Protein AF-A0A7U9STJ3-F1 (afdb_monomer_lite)

pLDDT: mean 93.83, std 9.89, range [47.12, 98.5]

Structure (mmCIF, N/CA/C/O backbone):
data_AF-A0A7U9STJ3-F1
#
_entry.id   AF-A0A7U9STJ3-F1
#
loop_
_atom_site.group_PDB
_atom_site.id
_atom_site.type_symbol
_atom_site.label_atom_id
_atom_site.label_alt_id
_atom_site.label_comp_id
_atom_site.label_asym_id
_atom_site.label_entity_id
_atom_site.label_seq_id
_atom_site.pdbx_PDB_ins_code
_atom_site.Cartn_x
_atom_site.Cartn_y
_atom_site.Cartn_z
_atom_site.occupancy
_atom_site.B_iso_or_equiv
_atom_site.auth_seq_id
_atom_site.auth_comp_id
_atom_site.auth_asym_id
_atom_site.auth_atom_id
_atom_site.pdbx_PDB_model_num
ATOM 1 N N . MET A 1 1 ? 9.019 -7.549 -2.697 1.00 93.44 1 MET A N 1
ATOM 2 C CA . MET A 1 1 ? 7.962 -7.313 -1.671 1.00 93.44 1 MET A CA 1
ATOM 3 C C . MET A 1 1 ? 6.851 -6.489 -2.293 1.00 93.44 1 MET A C 1
ATOM 5 O O . MET A 1 1 ? 7.166 -5.496 -2.934 1.00 93.44 1 MET A O 1
ATOM 9 N N . GLN A 1 2 ? 5.587 -6.867 -2.093 1.00 98.06 2 GLN A N 1
ATOM 10 C CA . GLN A 1 2 ? 4.448 -6.117 -2.635 1.00 98.06 2 GLN A CA 1
ATOM 11 C C . GLN A 1 2 ? 4.338 -4.705 -2.047 1.00 98.06 2 GLN A C 1
ATOM 13 O O . GLN A 1 2 ? 4.651 -4.498 -0.870 1.00 98.06 2 GLN A O 1
ATOM 18 N N . VAL A 1 3 ? 3.859 -3.752 -2.847 1.00 98.44 3 VAL A N 1
ATOM 19 C CA . VAL A 1 3 ? 3.653 -2.352 -2.444 1.00 98.44 3 VAL A CA 1
ATOM 20 C C . VAL A 1 3 ? 2.767 -2.244 -1.199 1.00 98.44 3 VAL A C 1
ATOM 22 O O . VAL A 1 3 ? 3.129 -1.531 -0.264 1.00 98.44 3 VAL A O 1
ATOM 25 N N . LEU A 1 4 ? 1.678 -3.018 -1.115 1.00 98.12 4 LEU A N 1
ATOM 26 C CA . LEU A 1 4 ? 0.810 -3.037 0.071 1.00 98.12 4 LEU A CA 1
ATOM 27 C C . LEU A 1 4 ? 1.570 -3.429 1.346 1.00 98.12 4 LEU A C 1
ATOM 29 O O . LEU A 1 4 ? 1.455 -2.777 2.383 1.00 98.12 4 LEU A O 1
ATOM 33 N N . ASN A 1 5 ? 2.395 -4.472 1.267 1.00 97.88 5 ASN A N 1
ATOM 34 C CA . ASN A 1 5 ? 3.193 -4.923 2.407 1.00 97.88 5 ASN A CA 1
ATOM 35 C C . ASN A 1 5 ? 4.277 -3.898 2.776 1.00 97.88 5 ASN A C 1
ATOM 37 O O . ASN A 1 5 ? 4.570 -3.699 3.956 1.00 97.88 5 ASN A O 1
ATOM 41 N N . ARG A 1 6 ? 4.833 -3.187 1.786 1.00 97.94 6 ARG A N 1
ATOM 42 C CA . ARG A 1 6 ? 5.771 -2.085 2.030 1.00 97.94 6 ARG A CA 1
ATOM 43 C C . ARG A 1 6 ? 5.099 -0.926 2.771 1.00 97.94 6 ARG A C 1
ATOM 45 O O . ARG A 1 6 ? 5.714 -0.414 3.706 1.00 97.94 6 ARG A O 1
ATOM 52 N N . LEU A 1 7 ? 3.881 -0.540 2.376 1.00 97.88 7 LEU A N 1
ATOM 53 C CA . LEU A 1 7 ? 3.097 0.509 3.037 1.00 97.88 7 LEU A CA 1
ATOM 54 C C . LEU A 1 7 ? 2.830 0.153 4.501 1.00 97.88 7 LEU A C 1
ATOM 56 O O . LEU A 1 7 ? 3.172 0.927 5.391 1.00 97.88 7 LEU A O 1
ATOM 60 N N . LYS A 1 8 ? 2.296 -1.049 4.762 1.00 96.88 8 LYS A N 1
ATOM 61 C CA . LYS A 1 8 ? 2.035 -1.529 6.130 1.00 96.88 8 LYS A CA 1
ATOM 62 C C . LYS A 1 8 ? 3.292 -1.463 6.995 1.00 96.88 8 LYS A C 1
ATOM 64 O O . LYS A 1 8 ? 3.232 -0.999 8.129 1.00 96.88 8 LYS A O 1
ATOM 69 N N . MET A 1 9 ? 4.447 -1.822 6.435 1.00 96.31 9 MET A N 1
ATOM 70 C CA . MET A 1 9 ? 5.724 -1.711 7.137 1.00 96.31 9 MET A CA 1
ATOM 71 C C . MET A 1 9 ? 6.133 -0.255 7.426 1.00 96.31 9 MET A C 1
ATOM 73 O O . MET A 1 9 ? 6.700 0.003 8.484 1.00 96.31 9 MET A O 1
ATOM 77 N N . GLN A 1 10 ? 5.854 0.705 6.534 1.00 94.50 10 GLN A N 1
ATOM 78 C CA . GLN A 1 10 ? 6.098 2.134 6.803 1.00 94.50 10 GLN A CA 1
ATOM 79 C C . GLN A 1 10 ? 5.183 2.693 7.895 1.00 94.50 10 GLN A C 1
ATOM 81 O O . GLN A 1 10 ? 5.619 3.521 8.687 1.00 94.50 10 GLN A O 1
ATOM 86 N N . LEU A 1 11 ? 3.964 2.171 7.997 1.00 95.50 11 LEU A N 1
ATOM 87 C CA . LEU 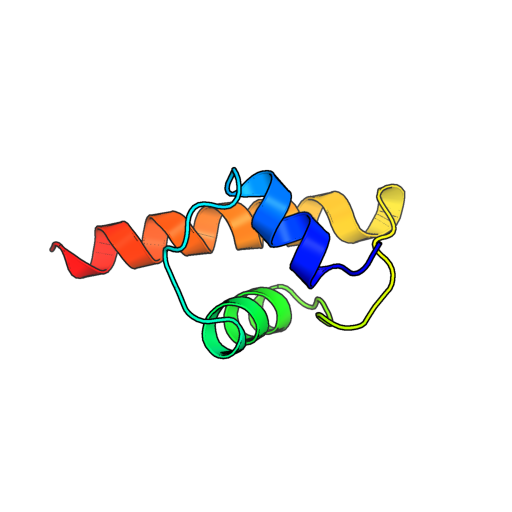A 1 11 ? 3.009 2.481 9.061 1.00 95.50 11 LEU A CA 1
ATOM 88 C C . LEU A 1 11 ? 3.285 1.689 10.356 1.00 95.50 11 LEU A C 1
ATOM 90 O O . LEU A 1 11 ? 2.412 1.552 11.209 1.00 95.50 11 LEU A O 1
ATOM 94 N N . SER A 1 12 ? 4.493 1.129 10.512 1.00 92.62 12 SER A N 1
ATOM 95 C CA . SER A 1 12 ? 4.899 0.301 11.660 1.00 92.62 12 SER A CA 1
ATOM 96 C C . SER A 1 12 ? 3.975 -0.896 11.934 1.00 92.62 12 SER A C 1
ATOM 98 O O . SER A 1 12 ? 3.859 -1.349 13.070 1.00 92.62 12 SER A O 1
ATOM 100 N N . ASN A 1 13 ? 3.302 -1.406 10.897 1.00 83.62 13 ASN A N 1
ATOM 101 C CA . ASN A 1 13 ? 2.255 -2.430 10.960 1.00 83.62 13 ASN A CA 1
ATOM 102 C C . ASN A 1 13 ? 1.087 -2.085 11.901 1.00 83.62 13 ASN A C 1
ATOM 104 O O . ASN A 1 13 ? 0.338 -2.976 12.307 1.00 83.62 13 ASN A O 1
ATOM 108 N N . GLN A 1 14 ? 0.903 -0.803 12.233 1.00 86.25 14 GLN A N 1
ATOM 109 C CA . GLN A 1 14 ? -0.299 -0.355 12.919 1.00 86.25 14 GLN A CA 1
ATOM 110 C C . GLN A 1 14 ? -1.495 -0.484 11.975 1.00 86.25 14 GLN A C 1
ATOM 112 O O . GLN A 1 14 ? -1.422 -0.198 10.776 1.00 86.25 14 GLN A O 1
ATOM 117 N N . LYS A 1 15 ? -2.612 -0.964 12.516 1.00 87.56 15 LYS A N 1
ATOM 118 C CA . LYS A 1 15 ? -3.817 -1.240 11.739 1.00 87.56 15 LYS A CA 1
ATOM 119 C C . LYS A 1 15 ? -4.798 -0.078 11.872 1.00 87.56 15 LYS A C 1
ATOM 121 O O . LYS A 1 15 ? -5.756 -0.168 12.629 1.00 87.56 15 LYS A O 1
ATOM 126 N N . TYR A 1 16 ? -4.523 1.007 11.151 1.00 91.19 16 TYR A N 1
ATOM 127 C CA . TYR A 1 16 ? -5.416 2.166 11.064 1.00 91.19 16 TYR A CA 1
ATOM 128 C C . TYR A 1 16 ? -6.664 1.863 10.230 1.00 91.19 16 TYR A C 1
ATOM 130 O O . TYR A 1 16 ?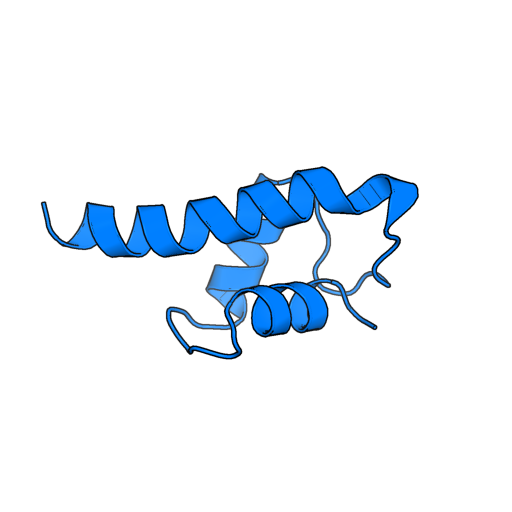 -7.766 2.253 10.600 1.00 91.19 16 TYR A O 1
ATOM 138 N N . PHE A 1 17 ? -6.490 1.118 9.135 1.00 94.81 17 PHE A N 1
ATOM 139 C CA . PHE A 1 17 ? -7.549 0.791 8.184 1.00 94.81 17 PHE A CA 1
ATOM 140 C C . PHE A 1 17 ? -7.503 -0.677 7.734 1.00 94.81 17 PHE A C 1
ATOM 142 O O . PHE A 1 17 ? -6.598 -1.445 8.086 1.00 94.81 17 PHE A O 1
ATOM 149 N N . THR A 1 18 ? -8.517 -1.075 6.966 1.00 96.62 18 THR A N 1
ATOM 150 C CA . THR A 1 18 ? -8.563 -2.360 6.256 1.00 96.62 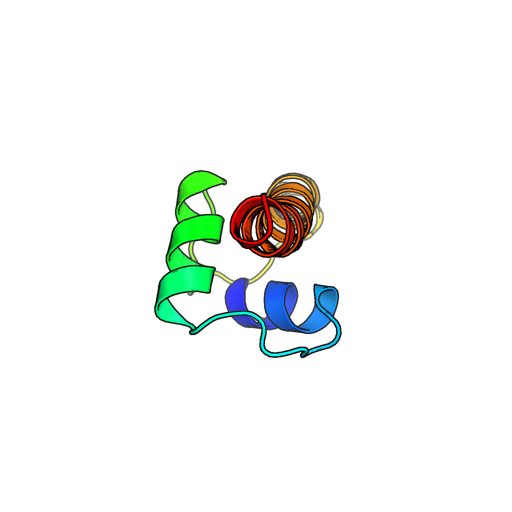18 THR A CA 1
ATOM 151 C C . THR A 1 18 ? -7.649 -2.359 5.027 1.00 96.62 18 THR A C 1
ATOM 153 O O . THR A 1 18 ? -7.232 -1.309 4.541 1.00 96.62 18 THR A O 1
ATOM 156 N N . ASP A 1 19 ? -7.353 -3.545 4.490 1.00 97.00 19 ASP A N 1
ATOM 157 C CA . ASP A 1 19 ? -6.543 -3.675 3.273 1.00 97.00 19 ASP A CA 1
ATOM 158 C C . ASP A 1 19 ? -7.202 -3.006 2.063 1.00 97.00 19 ASP A C 1
ATOM 160 O O . ASP A 1 19 ? -6.508 -2.361 1.286 1.00 97.00 19 ASP A O 1
ATOM 164 N N . GLU A 1 20 ? -8.527 -3.088 1.937 1.00 97.56 20 GLU A N 1
ATOM 165 C CA . GLU A 1 20 ? -9.292 -2.418 0.875 1.00 97.56 20 GLU A CA 1
ATOM 166 C C . GLU A 1 20 ? -9.099 -0.897 0.913 1.00 97.56 20 GLU A C 1
ATOM 168 O O . GLU A 1 20 ? -8.854 -0.266 -0.112 1.00 97.56 20 GLU A O 1
ATOM 173 N N . GLN A 1 21 ? -9.118 -0.311 2.109 1.00 97.19 21 GLN A N 1
ATOM 174 C CA . GLN A 1 21 ? -8.872 1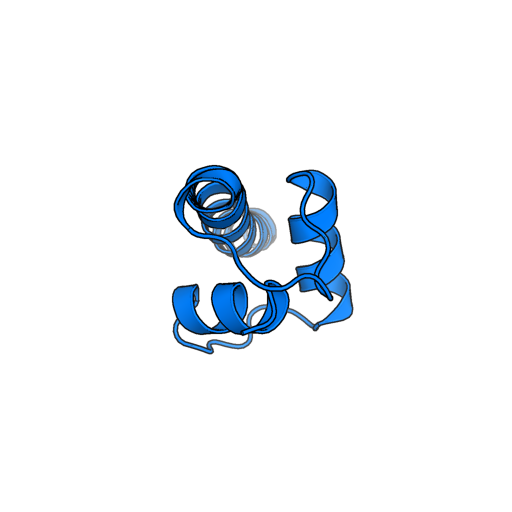.118 2.296 1.00 97.19 21 GLN A CA 1
ATOM 175 C C . GLN A 1 21 ? -7.409 1.489 2.022 1.00 97.19 21 GLN A C 1
ATOM 177 O O . GLN A 1 21 ? -7.146 2.493 1.369 1.00 97.19 21 GLN A O 1
ATOM 182 N N . TYR A 1 22 ? -6.440 0.670 2.441 1.00 97.81 22 TYR A N 1
ATOM 183 C CA . TYR A 1 22 ? -5.040 0.890 2.061 1.00 97.81 22 TYR A CA 1
ATOM 184 C C . TYR A 1 22 ? -4.824 0.814 0.544 1.00 97.81 22 TYR A C 1
ATOM 186 O O . TYR A 1 22 ? -4.039 1.588 -0.000 1.00 97.81 22 TYR A O 1
ATOM 194 N N . ILE A 1 23 ? -5.527 -0.084 -0.151 1.00 98.31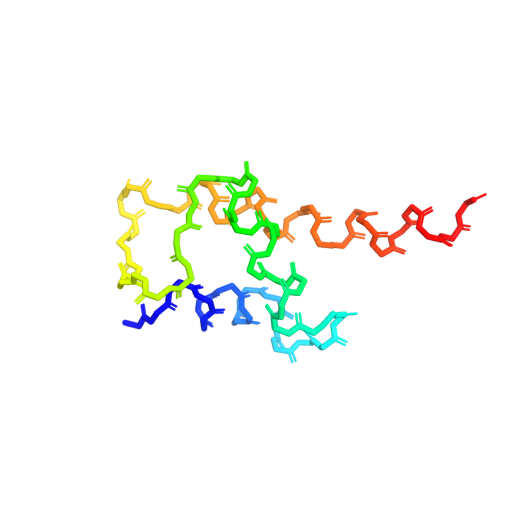 23 ILE A N 1
ATOM 195 C CA . ILE A 1 23 ? -5.503 -0.183 -1.617 1.00 98.31 23 ILE A CA 1
ATOM 196 C C . ILE A 1 23 ? -6.072 1.087 -2.259 1.00 98.31 23 ILE A C 1
ATOM 198 O O . ILE A 1 23 ? -5.518 1.554 -3.256 1.00 98.31 23 ILE A O 1
ATOM 202 N N . GLN A 1 24 ? -7.120 1.675 -1.680 1.00 98.12 24 GLN A N 1
ATOM 203 C CA . GLN A 1 24 ? -7.680 2.940 -2.151 1.00 98.12 24 GLN A CA 1
ATOM 204 C C . GLN A 1 24 ? -6.644 4.075 -2.087 1.00 98.12 24 GLN A C 1
ATOM 206 O O . GLN A 1 24 ? -6.357 4.680 -3.119 1.00 98.12 24 GLN A O 1
ATOM 211 N N . PHE A 1 25 ? -5.994 4.288 -0.936 1.00 97.81 25 PHE A N 1
ATOM 212 C CA . PHE A 1 25 ? -4.954 5.322 -0.799 1.00 97.81 25 PHE A CA 1
ATOM 213 C C . PHE A 1 25 ? -3.765 5.108 -1.750 1.00 97.81 25 PHE A C 1
ATOM 215 O O . PHE A 1 25 ? -3.187 6.060 -2.278 1.00 97.81 25 PHE A O 1
ATOM 222 N N . LEU A 1 26 ? -3.383 3.849 -1.993 1.00 98.44 26 LEU A N 1
ATOM 223 C CA . LEU A 1 26 ? -2.343 3.519 -2.971 1.00 98.44 26 LEU A CA 1
ATOM 224 C C . LEU A 1 26 ? -2.781 3.887 -4.392 1.00 98.44 26 LEU A C 1
ATOM 226 O O . LEU A 1 26 ? -2.007 4.494 -5.131 1.00 98.44 26 LEU A O 1
ATOM 230 N N . THR A 1 27 ? -4.025 3.573 -4.751 1.00 98.19 27 THR A N 1
ATOM 231 C CA . THR A 1 27 ? -4.590 3.878 -6.072 1.00 98.19 27 THR A CA 1
ATOM 232 C C . THR A 1 27 ? -4.632 5.387 -6.319 1.00 98.19 27 THR A C 1
ATOM 234 O O . THR A 1 27 ? -4.219 5.840 -7.385 1.00 98.19 27 THR A O 1
ATOM 237 N N . GLU A 1 28 ? -5.032 6.175 -5.318 1.00 97.56 28 GLU A N 1
ATOM 238 C CA . GLU A 1 28 ? -5.032 7.648 -5.358 1.00 97.56 28 GLU A CA 1
ATOM 239 C C . GLU A 1 28 ? -3.628 8.230 -5.591 1.00 97.56 28 GLU A C 1
ATOM 241 O O . GLU A 1 28 ? -3.467 9.249 -6.261 1.00 97.56 28 GLU A O 1
ATOM 246 N N . ASN A 1 29 ? -2.595 7.525 -5.128 1.00 97.69 29 ASN A N 1
ATOM 247 C CA . ASN A 1 29 ? -1.191 7.877 -5.329 1.00 97.69 29 ASN A CA 1
ATOM 248 C C . ASN A 1 29 ? -0.541 7.206 -6.551 1.00 97.69 29 ASN A C 1
ATOM 250 O O . ASN A 1 29 ? 0.682 7.261 -6.713 1.00 97.69 29 ASN A O 1
ATOM 254 N N . ASN A 1 30 ? -1.339 6.629 -7.455 1.00 97.94 30 ASN A N 1
ATOM 255 C CA . ASN A 1 30 ? -0.887 5.941 -8.669 1.00 97.94 30 ASN A CA 1
ATOM 256 C C . ASN A 1 30 ? 0.003 4.715 -8.392 1.00 97.94 30 ASN A C 1
ATOM 258 O O . ASN A 1 30 ? 0.979 4.469 -9.105 1.00 97.94 30 ASN A O 1
ATOM 262 N N . LEU A 1 31 ? -0.323 3.945 -7.353 1.00 98.25 31 LEU A N 1
ATOM 263 C CA . LEU A 1 31 ? 0.344 2.696 -7.001 1.00 98.25 31 LEU A CA 1
ATOM 264 C C . LEU A 1 31 ? -0.634 1.519 -7.029 1.00 98.25 31 LEU A C 1
ATOM 266 O O . LEU A 1 31 ? -1.724 1.578 -6.468 1.00 98.25 31 LEU A O 1
ATOM 270 N N . SER A 1 32 ? -0.202 0.406 -7.621 1.00 98.12 32 SER A N 1
ATOM 271 C CA . SER A 1 32 ? -0.901 -0.875 -7.524 1.00 98.12 32 SER A CA 1
ATOM 272 C C . SER A 1 32 ? -0.392 -1.649 -6.310 1.00 98.12 32 SER A C 1
ATOM 274 O O . SER A 1 32 ? 0.808 -1.845 -6.119 1.00 98.12 32 SER A O 1
ATOM 276 N N . ALA A 1 33 ? -1.318 -2.116 -5.477 1.00 97.69 33 ALA A N 1
ATOM 277 C CA . ALA A 1 33 ? -1.011 -2.871 -4.266 1.00 97.69 33 ALA A CA 1
ATOM 278 C C . ALA A 1 33 ? -0.311 -4.215 -4.530 1.00 97.69 33 ALA A C 1
ATOM 280 O O . ALA A 1 33 ? 0.461 -4.677 -3.683 1.00 97.69 33 ALA A O 1
ATOM 281 N N . ALA A 1 34 ? -0.588 -4.830 -5.685 1.00 98.00 34 ALA A N 1
ATOM 282 C CA . ALA A 1 34 ? -0.067 -6.137 -6.072 1.00 98.00 34 ALA A CA 1
ATOM 283 C C . ALA A 1 34 ? 1.345 -6.068 -6.675 1.00 98.00 34 ALA A C 1
ATOM 285 O O . ALA A 1 34 ? 2.028 -7.095 -6.716 1.00 98.00 34 ALA A O 1
ATOM 286 N N . ASP A 1 35 ? 1.785 -4.882 -7.102 1.00 98.38 35 ASP A N 1
ATOM 287 C CA . ASP A 1 35 ? 3.077 -4.692 -7.754 1.00 98.38 35 ASP A CA 1
ATOM 288 C C . ASP A 1 35 ? 4.232 -4.935 -6.782 1.00 98.38 35 ASP A C 1
ATOM 290 O O . ASP A 1 35 ? 4.131 -4.724 -5.568 1.00 98.38 35 ASP A O 1
ATOM 294 N N . GLU A 1 36 ? 5.374 -5.351 -7.323 1.00 98.44 36 GLU A N 1
ATOM 295 C CA . GLU A 1 36 ? 6.607 -5.417 -6.555 1.00 98.44 36 GLU A CA 1
ATOM 296 C C . GLU A 1 36 ? 7.193 -4.014 -6.353 1.00 98.44 36 GLU A C 1
ATOM 298 O O . GLU A 1 36 ? 7.433 -3.269 -7.301 1.00 98.44 36 GLU A O 1
ATOM 303 N N . TYR A 1 37 ? 7.448 -3.656 -5.094 1.00 98.25 37 TYR A N 1
ATOM 304 C CA . TYR A 1 37 ? 7.947 -2.337 -4.735 1.00 98.25 37 TYR A CA 1
ATOM 305 C C . TYR A 1 37 ? 9.328 -2.056 -5.343 1.00 98.25 37 TYR A C 1
ATOM 307 O O . TYR A 1 37 ? 10.331 -2.679 -4.982 1.00 98.25 37 TYR A O 1
ATOM 315 N N . ASN A 1 38 ? 9.389 -1.029 -6.190 1.00 98.25 38 ASN A N 1
ATOM 316 C CA . ASN A 1 38 ? 10.605 -0.510 -6.798 1.00 98.25 38 ASN A CA 1
ATOM 317 C C . ASN A 1 38 ? 10.974 0.849 -6.176 1.00 98.25 38 ASN A C 1
ATOM 319 O O . ASN A 1 38 ? 10.356 1.872 -6.461 1.00 98.25 38 ASN A O 1
ATOM 323 N N . LYS A 1 39 ? 12.006 0.881 -5.323 1.00 96.81 39 LYS A N 1
ATOM 324 C CA . LYS A 1 39 ? 12.387 2.099 -4.581 1.00 96.81 39 LYS A CA 1
ATOM 325 C C . LYS A 1 39 ? 12.687 3.317 -5.481 1.00 96.81 39 LYS A C 1
ATOM 327 O O . LYS A 1 39 ? 12.148 4.378 -5.173 1.00 96.81 39 LYS A O 1
ATOM 332 N N . PRO A 1 40 ? 13.497 3.219 -6.555 1.00 98.06 40 PRO A N 1
ATOM 333 C CA . PRO A 1 40 ? 13.807 4.372 -7.407 1.00 98.06 40 PRO A CA 1
ATOM 334 C C . PRO A 1 40 ? 12.588 5.084 -8.002 1.00 98.06 40 PRO A C 1
ATOM 336 O O . PRO A 1 40 ? 12.622 6.300 -8.170 1.00 98.06 40 PRO A O 1
ATOM 339 N N . THR A 1 41 ? 11.525 4.340 -8.311 1.00 97.75 41 THR A N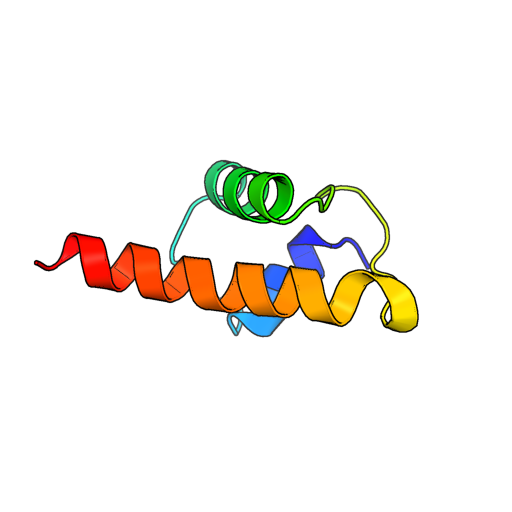 1
ATOM 340 C CA . THR A 1 41 ? 10.347 4.875 -9.010 1.00 97.75 41 THR A CA 1
ATOM 341 C C . THR A 1 41 ? 9.168 5.144 -8.075 1.00 97.75 41 THR A C 1
ATOM 343 O O . THR A 1 41 ? 8.490 6.150 -8.242 1.00 97.75 41 THR A O 1
ATOM 346 N N . MET A 1 42 ? 8.967 4.314 -7.045 1.00 98.50 42 MET A N 1
ATOM 347 C CA . MET A 1 42 ? 7.744 4.317 -6.227 1.00 98.50 42 MET A CA 1
ATOM 348 C C . MET A 1 42 ? 7.896 4.998 -4.861 1.00 98.50 42 MET A C 1
ATOM 350 O O . MET A 1 42 ? 6.901 5.244 -4.183 1.00 98.50 42 MET A O 1
ATOM 354 N N . GLN A 1 43 ? 9.121 5.303 -4.409 1.00 97.88 43 GLN A N 1
ATOM 355 C CA . GLN A 1 43 ? 9.343 5.769 -3.032 1.00 97.88 43 GLN A CA 1
ATOM 356 C C . GLN A 1 43 ? 8.572 7.052 -2.692 1.00 97.88 43 GLN A C 1
ATOM 358 O O . GLN A 1 43 ? 8.081 7.176 -1.575 1.00 97.88 43 GLN A O 1
ATOM 363 N N . LYS A 1 44 ? 8.477 8.008 -3.623 1.00 98.06 44 LYS A N 1
ATOM 364 C CA . LYS A 1 44 ? 7.797 9.288 -3.367 1.00 98.06 44 LYS A CA 1
ATOM 365 C C . LYS A 1 44 ? 6.287 9.109 -3.222 1.00 98.06 44 LYS A C 1
ATOM 367 O O . LYS A 1 44 ? 5.728 9.571 -2.239 1.00 98.06 44 LYS A O 1
ATOM 372 N N . GLN A 1 45 ? 5.669 8.394 -4.159 1.00 98.31 45 GLN A N 1
ATOM 373 C CA . GLN A 1 45 ? 4.236 8.087 -4.129 1.00 98.31 45 GLN A CA 1
ATOM 374 C C . GLN A 1 45 ? 3.868 7.328 -2.854 1.00 98.31 45 GLN A C 1
ATOM 376 O O . GLN A 1 45 ? 2.912 7.676 -2.177 1.00 98.31 45 GLN A O 1
ATOM 381 N N . LEU A 1 46 ? 4.693 6.350 -2.468 1.00 98.06 46 LEU A N 1
ATOM 382 C CA . LEU A 1 46 ? 4.430 5.564 -1.271 1.00 98.06 46 LEU A CA 1
ATOM 383 C C . LEU A 1 46 ? 4.543 6.394 0.018 1.00 98.06 46 LEU A C 1
ATOM 385 O O . LEU A 1 46 ? 3.797 6.162 0.964 1.00 98.06 46 LEU A O 1
ATOM 389 N N . LEU A 1 47 ? 5.463 7.366 0.061 1.00 97.75 47 LEU A N 1
ATOM 390 C CA . LEU A 1 47 ? 5.563 8.301 1.183 1.00 97.75 47 LEU A CA 1
ATOM 391 C C . LEU A 1 47 ? 4.329 9.201 1.288 1.00 97.75 47 LEU A C 1
ATOM 393 O O . LEU A 1 47 ? 3.887 9.435 2.406 1.00 97.75 47 LEU A O 1
ATOM 397 N N . PHE A 1 48 ? 3.770 9.664 0.166 1.00 97.88 48 PHE A N 1
ATOM 398 C CA . PHE A 1 48 ? 2.512 10.416 0.175 1.00 97.88 48 PHE A CA 1
ATOM 399 C C . PHE A 1 48 ? 1.361 9.560 0.696 1.00 97.88 48 PHE A C 1
ATOM 401 O O . PHE A 1 48 ? 0.737 9.940 1.676 1.00 97.88 48 PHE A O 1
ATOM 408 N N . THR A 1 49 ? 1.212 8.328 0.203 1.00 97.75 49 THR A N 1
ATOM 409 C CA . THR A 1 49 ? 0.217 7.389 0.746 1.00 97.75 49 THR A CA 1
ATOM 410 C C . THR A 1 49 ? 0.372 7.155 2.253 1.00 97.75 49 THR A C 1
ATOM 412 O O . THR A 1 49 ? -0.611 7.058 2.984 1.00 97.75 49 THR A O 1
ATOM 415 N N . ALA A 1 50 ? 1.608 7.060 2.748 1.00 96.75 50 ALA A N 1
ATOM 416 C CA . ALA A 1 50 ? 1.872 6.890 4.174 1.00 96.75 50 ALA A CA 1
ATOM 417 C C . ALA A 1 50 ? 1.554 8.142 5.016 1.00 96.75 50 ALA A C 1
ATOM 419 O O . ALA A 1 50 ? 1.408 8.005 6.228 1.00 96.75 50 ALA A O 1
ATOM 420 N N . ILE A 1 51 ? 1.468 9.328 4.402 1.00 95.88 51 ILE A N 1
ATOM 421 C CA . ILE A 1 51 ? 1.036 10.589 5.028 1.00 95.88 51 ILE A CA 1
ATOM 422 C C . ILE A 1 51 ? -0.493 10.725 4.962 1.00 95.88 51 ILE A C 1
ATOM 424 O O . ILE A 1 51 ? -1.104 11.090 5.964 1.00 95.88 51 ILE A O 1
ATOM 428 N N . ASP A 1 52 ? -1.111 10.345 3.842 1.00 95.88 52 ASP A N 1
ATOM 429 C CA . ASP A 1 52 ? -2.566 10.415 3.653 1.00 95.88 52 ASP A CA 1
ATOM 430 C C . ASP A 1 52 ? -3.318 9.558 4.684 1.00 95.88 52 ASP A C 1
ATOM 432 O O . ASP A 1 52 ? -4.364 9.949 5.197 1.00 95.88 52 ASP A O 1
ATOM 436 N N . VAL A 1 53 ? -2.760 8.395 5.045 1.00 95.75 53 VAL A N 1
ATOM 437 C CA . VAL A 1 53 ? -3.340 7.496 6.055 1.00 95.75 53 VAL A CA 1
ATOM 438 C C . VAL A 1 53 ? -3.517 8.184 7.421 1.00 95.75 53 VAL A C 1
ATOM 440 O O . VAL A 1 53 ? -4.652 8.247 7.897 1.00 95.75 53 VAL A O 1
ATOM 443 N N . PRO A 1 54 ? -2.465 8.683 8.101 1.00 93.00 54 PRO A N 1
ATOM 444 C CA . PRO A 1 54 ? -2.630 9.370 9.377 1.00 93.00 54 PRO A CA 1
ATOM 445 C C . PRO A 1 54 ? -3.407 10.685 9.245 1.00 93.00 54 PRO A C 1
ATOM 447 O O . PRO A 1 54 ? -4.137 11.015 10.175 1.00 93.00 54 PRO A O 1
ATOM 450 N N . GLU A 1 55 ? -3.323 11.397 8.115 1.00 93.19 55 GLU A N 1
ATOM 451 C CA . GLU A 1 55 ? -4.147 12.589 7.879 1.00 93.19 55 GLU A CA 1
ATOM 452 C C . GLU A 1 55 ? -5.643 12.245 7.889 1.00 93.19 55 GLU A C 1
ATOM 454 O O . GLU A 1 55 ? -6.418 12.876 8.611 1.00 93.19 55 GLU A O 1
ATOM 459 N N . ALA A 1 56 ? -6.045 11.189 7.177 1.00 93.31 56 ALA A N 1
ATOM 460 C CA . ALA A 1 56 ? -7.417 10.693 7.181 1.00 93.31 56 ALA A CA 1
ATOM 461 C C . ALA A 1 56 ? -7.866 10.262 8.585 1.00 93.31 56 ALA A C 1
ATOM 463 O O . ALA A 1 56 ? -8.986 10.573 8.989 1.00 93.31 56 ALA A O 1
ATOM 464 N N . VAL A 1 57 ? -6.987 9.607 9.357 1.00 90.81 57 VAL A N 1
ATOM 465 C CA . VAL A 1 57 ? -7.256 9.273 10.765 1.00 90.81 57 VAL A CA 1
ATOM 466 C C . VAL A 1 57 ? -7.501 10.540 11.581 1.00 90.81 57 VAL A C 1
ATOM 468 O O . VAL A 1 57 ? -8.440 10.557 12.363 1.00 90.81 57 VAL A O 1
ATOM 471 N N . THR A 1 58 ? -6.707 11.601 11.410 1.00 88.31 58 THR A N 1
ATOM 472 C CA . THR A 1 58 ? -6.876 12.850 12.174 1.00 88.31 58 THR A CA 1
ATOM 473 C C . THR A 1 58 ? -8.074 13.688 11.733 1.00 88.31 58 THR A C 1
ATOM 475 O O . THR A 1 58 ? -8.735 14.275 12.585 1.00 88.31 58 THR A O 1
ATOM 478 N N . ASN A 1 59 ? -8.405 13.706 10.440 1.00 79.88 59 ASN A N 1
ATOM 479 C CA . ASN A 1 59 ? -9.570 14.422 9.910 1.00 79.88 59 ASN A CA 1
ATOM 480 C C . ASN A 1 59 ? -10.898 13.786 10.350 1.00 79.88 59 ASN A C 1
ATOM 482 O O . ASN A 1 59 ? -11.909 14.472 10.394 1.00 79.88 59 ASN A O 1
ATOM 486 N N . LEU A 1 60 ? -10.900 12.504 10.734 1.00 61.56 60 LEU A N 1
ATOM 487 C CA . LEU A 1 60 ? -12.042 11.845 11.384 1.00 61.56 60 LEU A CA 1
ATOM 488 C C . LEU A 1 60 ? -12.342 12.381 12.802 1.00 61.56 60 LEU A C 1
ATOM 490 O O . LEU A 1 60 ? -13.393 12.052 13.350 1.00 61.56 60 LEU A O 1
ATOM 494 N N . PHE A 1 61 ? -11.441 13.167 13.407 1.00 52.47 61 PHE A N 1
ATOM 495 C CA . PHE A 1 61 ? -11.573 13.695 14.774 1.00 52.47 61 PHE A CA 1
ATOM 496 C C . PHE A 1 61 ? -11.879 15.204 14.857 1.00 52.47 61 PHE A C 1
ATOM 498 O O . PHE A 1 61 ? -11.909 15.740 15.968 1.00 52.47 61 PHE A O 1
ATOM 505 N N . TYR A 1 62 ? -12.123 15.874 13.727 1.00 47.12 62 TYR A N 1
ATOM 506 C CA . TYR A 1 62 ? -12.603 17.263 13.653 1.00 47.12 62 TYR A CA 1
ATOM 507 C C . TYR A 1 62 ? -14.032 17.320 13.109 1.00 47.12 62 TYR A C 1
ATOM 509 O O . TYR A 1 62 ? -14.777 18.223 13.555 1.00 47.12 62 TYR A O 1
#

Foldseek 3Di:
DFLLVVLCVLVVVDPLDDSVVLQVLCVVLVHHRRDDDDCVPCVVSSVSSSVVSVVVVVVVVD

Sequence (62 aa):
MQVLNRLKMQLSNQKYFTDEQYIQFLTENNLSAADEYNKPTMQKQLLFTAIDVPEAVTNLFY

Radius of gyration: 10.99 Å; chains: 1; bounding box: 26×25×24 Å

Secondary structure (DSSP, 8-state):
-BHHHHHHHHTTT--SS-HHHHHHHHHHTT--TTSBP-HHHHHHHHHHHHHHHHHHHHHTT-